Protein AF-A0AAF0LQX5-F1 (afdb_monomer_lite)

Foldseek 3Di:
DQDQLLRLLVCLVVVNVVSLVSVCVVQVVLQLLLLVQQADDSVLSVVLSVVLSVCCSVCSPLDQDPPSDDNLLSLLSSLVSSPPSQQVSLPCPSCVSCVVVLVPDDPLSNQLSNCSRHVVDHSCVSCVVVVNHRPGDDDDPDDDPDDDDDD

Radius of gyration: 15.32 Å; chains: 1; bounding box: 37×35×50 Å

Structure (mmCIF, N/CA/C/O backbone):
data_AF-A0AAF0LQX5-F1
#
_entry.id   AF-A0AAF0LQX5-F1
#
loop_
_atom_site.group_PDB
_atom_site.id
_atom_site.type_symbol
_atom_site.label_atom_id
_atom_site.label_alt_id
_atom_site.label_comp_id
_atom_site.label_asym_id
_atom_site.label_entity_id
_atom_site.label_seq_id
_atom_site.pdbx_PDB_ins_code
_atom_site.Cartn_x
_atom_site.Cartn_y
_atom_site.Cartn_z
_atom_site.occupancy
_atom_site.B_iso_or_equiv
_atom_site.auth_seq_id
_atom_site.auth_comp_id
_atom_site.auth_asym_id
_atom_site.auth_atom_id
_atom_site.pdbx_PDB_model_num
ATOM 1 N N . MET A 1 1 ? 0.389 -9.104 19.281 1.00 41.97 1 MET A N 1
ATOM 2 C CA . MET A 1 1 ? -0.850 -9.315 18.506 1.00 41.97 1 MET A CA 1
ATOM 3 C C . MET A 1 1 ? -0.749 -8.396 17.304 1.00 41.97 1 MET A C 1
ATOM 5 O O . MET A 1 1 ? -0.680 -7.194 17.506 1.00 41.97 1 MET A O 1
ATOM 9 N N . ARG A 1 2 ? -0.527 -8.938 16.103 1.00 55.66 2 ARG A N 1
ATOM 10 C CA . ARG A 1 2 ? -0.379 -8.125 14.888 1.00 55.66 2 ARG A CA 1
ATOM 11 C C . ARG A 1 2 ? -1.770 -7.585 14.565 1.00 55.66 2 ARG A C 1
ATOM 13 O O . ARG A 1 2 ? -2.671 -8.398 14.385 1.00 55.66 2 ARG A O 1
ATOM 20 N N . ASP A 1 3 ? -1.957 -6.267 14.597 1.00 65.69 3 ASP A N 1
ATOM 21 C CA . ASP A 1 3 ? -3.247 -5.678 14.234 1.00 65.69 3 ASP A CA 1
ATOM 22 C C . ASP A 1 3 ? -3.592 -6.084 12.799 1.00 65.69 3 ASP A C 1
ATOM 24 O O . ASP A 1 3 ? -2.745 -6.019 11.901 1.00 65.69 3 ASP A O 1
ATOM 28 N N . ASP A 1 4 ? -4.831 -6.526 12.609 1.00 83.56 4 ASP A N 1
ATOM 29 C CA . ASP A 1 4 ? -5.380 -6.791 11.288 1.00 83.56 4 ASP A CA 1
ATOM 30 C C . ASP A 1 4 ? -5.384 -5.489 10.471 1.00 83.56 4 ASP A C 1
ATOM 32 O O . ASP A 1 4 ? -5.597 -4.393 11.001 1.00 83.56 4 ASP A O 1
ATOM 36 N N . ASP A 1 5 ? -5.133 -5.597 9.173 1.00 89.25 5 ASP A N 1
ATOM 37 C CA . ASP A 1 5 ? -5.039 -4.455 8.262 1.00 89.25 5 ASP A CA 1
ATOM 38 C C . ASP A 1 5 ? -6.330 -3.619 8.289 1.00 89.25 5 ASP A C 1
ATOM 40 O O . ASP A 1 5 ? -6.287 -2.386 8.305 1.00 89.25 5 ASP A O 1
ATOM 44 N N . SER A 1 6 ? -7.480 -4.283 8.425 1.00 86.56 6 SER A N 1
ATOM 45 C CA . SER A 1 6 ? -8.786 -3.638 8.573 1.00 86.56 6 SER A CA 1
ATOM 46 C C . SER A 1 6 ? -8.911 -2.802 9.858 1.00 86.56 6 SER A C 1
ATOM 48 O O . SER A 1 6 ? -9.544 -1.740 9.861 1.00 86.56 6 SER A O 1
ATOM 50 N N . VAL A 1 7 ? -8.278 -3.236 10.954 1.00 90.25 7 VAL A N 1
ATOM 51 C CA . VAL A 1 7 ? -8.252 -2.510 12.234 1.00 90.25 7 VAL A CA 1
ATOM 52 C C . VAL A 1 7 ? -7.386 -1.262 12.113 1.00 90.25 7 VAL A C 1
ATOM 54 O O . VAL A 1 7 ? -7.798 -0.194 12.574 1.00 90.25 7 VAL A O 1
ATOM 57 N N . LEU A 1 8 ? -6.232 -1.365 11.447 1.00 91.88 8 LEU A N 1
ATOM 58 C CA . LEU A 1 8 ? -5.370 -0.213 11.178 1.00 91.88 8 LEU A CA 1
ATOM 59 C C . LEU A 1 8 ? -6.111 0.852 10.363 1.00 91.88 8 LEU A C 1
ATOM 61 O O . LEU A 1 8 ? -6.118 2.014 10.766 1.00 91.88 8 LEU A O 1
ATOM 65 N N . VAL A 1 9 ? -6.806 0.463 9.286 1.00 91.56 9 VAL A N 1
ATOM 66 C CA . VAL A 1 9 ? -7.601 1.397 8.464 1.00 91.56 9 VAL A CA 1
ATOM 67 C C . VAL A 1 9 ? -8.677 2.088 9.297 1.00 91.56 9 VAL A C 1
ATOM 69 O O . VAL A 1 9 ? -8.769 3.314 9.286 1.00 91.56 9 VAL A O 1
ATOM 72 N N . ARG A 1 10 ? -9.460 1.334 10.079 1.00 91.62 10 ARG A N 1
ATOM 73 C CA . ARG A 1 10 ? -10.510 1.919 10.931 1.00 91.62 10 ARG A CA 1
ATOM 74 C C . ARG A 1 10 ? -9.958 2.929 11.935 1.00 91.62 10 ARG A C 1
ATOM 76 O O . ARG A 1 10 ? -10.562 3.980 12.141 1.00 91.62 10 ARG A O 1
ATOM 83 N N . ARG A 1 11 ? -8.811 2.631 12.550 1.00 93.31 11 ARG A N 1
ATOM 84 C CA . ARG A 1 11 ? -8.142 3.551 13.479 1.00 93.31 11 ARG A CA 1
ATOM 85 C C . ARG A 1 11 ? -7.636 4.804 12.758 1.00 93.31 11 ARG A C 1
ATOM 87 O O . ARG A 1 11 ? -7.849 5.907 13.260 1.00 93.31 11 ARG A O 1
ATOM 94 N N . MET A 1 12 ? -7.078 4.673 11.553 1.00 93.38 12 MET A N 1
ATOM 95 C CA . MET A 1 12 ? -6.686 5.834 10.740 1.00 93.38 12 MET A CA 1
ATOM 96 C C . MET A 1 12 ? -7.878 6.731 10.393 1.00 93.38 12 MET A C 1
ATOM 98 O O . MET A 1 12 ? -7.777 7.945 10.541 1.00 93.38 12 MET A O 1
ATOM 102 N N . VAL A 1 13 ? -9.026 6.153 10.018 1.00 93.44 13 VAL A N 1
ATOM 103 C CA . VAL A 1 13 ? -10.266 6.913 9.753 1.00 93.44 13 VAL A CA 1
ATOM 104 C C . VAL A 1 13 ? -10.715 7.703 10.986 1.00 93.44 13 VAL A C 1
ATOM 106 O O . VAL A 1 13 ? -11.182 8.830 10.859 1.00 93.44 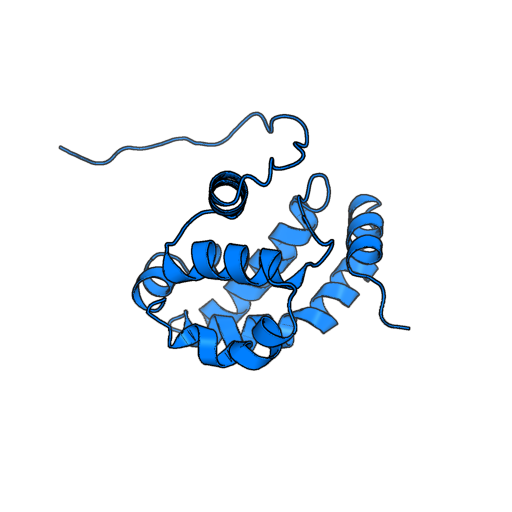13 VAL A O 1
ATOM 109 N N . SER A 1 14 ? -10.518 7.158 12.191 1.00 93.12 14 SER A N 1
ATOM 110 C CA . SER A 1 14 ? -10.811 7.870 13.445 1.00 93.12 14 SER A CA 1
ATOM 111 C C . SER A 1 14 ? -9.796 8.965 13.816 1.00 93.12 14 SER A C 1
ATOM 113 O O . SER A 1 14 ? -9.972 9.640 14.827 1.00 93.12 14 SER A O 1
ATOM 115 N N . GLY A 1 15 ? -8.738 9.158 13.020 1.00 91.81 15 GLY A N 1
ATOM 116 C CA . GLY A 1 15 ? -7.692 10.149 13.278 1.00 91.81 15 GLY A CA 1
ATOM 117 C C . GLY A 1 15 ? -6.581 9.674 14.222 1.00 91.81 15 GLY A C 1
ATOM 118 O O . GLY A 1 15 ? -5.759 10.486 14.655 1.00 91.81 15 GLY A O 1
ATOM 119 N N . ASP A 1 16 ? -6.503 8.374 14.521 1.00 94.25 16 ASP A N 1
ATOM 120 C CA . ASP A 1 16 ? -5.458 7.799 15.369 1.00 94.25 16 ASP A CA 1
ATOM 121 C C . ASP A 1 16 ? -4.109 7.728 14.633 1.00 94.25 16 ASP A C 1
ATOM 123 O O . ASP A 1 16 ? -3.834 6.821 13.843 1.00 94.25 16 ASP A O 1
ATOM 127 N N . LYS A 1 17 ? -3.226 8.681 14.940 1.00 91.38 17 LYS A N 1
ATOM 128 C CA . LYS A 1 17 ? -1.872 8.759 14.370 1.00 91.38 17 LYS A CA 1
ATOM 129 C C . LYS A 1 17 ? -0.997 7.550 14.724 1.00 91.38 17 LYS A C 1
ATOM 131 O O . LYS A 1 17 ? -0.066 7.246 13.982 1.00 91.38 17 LYS A O 1
ATOM 136 N N . THR A 1 18 ? -1.284 6.840 15.818 1.00 93.88 18 THR A N 1
ATOM 137 C CA . THR A 1 18 ? -0.502 5.655 16.214 1.00 93.88 18 THR A CA 1
ATOM 138 C C . THR A 1 18 ? -0.744 4.471 15.277 1.00 93.88 18 THR A C 1
ATOM 140 O O . THR A 1 18 ? 0.154 3.653 15.070 1.00 93.88 18 THR A O 1
ATOM 143 N N . ALA A 1 19 ? -1.911 4.416 14.625 1.00 93.50 19 ALA A N 1
ATOM 144 C CA . ALA A 1 19 ? -2.197 3.422 13.596 1.00 93.50 19 ALA A CA 1
ATOM 145 C C . ALA A 1 19 ? -1.336 3.635 12.346 1.00 93.50 19 ALA A C 1
ATOM 147 O O . ALA A 1 19 ? -0.843 2.666 11.770 1.00 93.50 19 ALA A O 1
ATOM 148 N N . LEU A 1 20 ? -1.094 4.894 11.957 1.00 91.44 20 LEU A N 1
ATOM 149 C CA . LEU A 1 20 ? -0.183 5.212 10.855 1.00 91.44 20 LEU A CA 1
ATOM 150 C C . LEU A 1 20 ? 1.261 4.839 11.193 1.00 91.44 20 LEU A C 1
ATOM 152 O O . LEU A 1 20 ? 1.929 4.252 10.350 1.00 91.44 20 LEU A O 1
ATOM 156 N N . ALA A 1 21 ? 1.719 5.110 12.418 1.00 93.31 21 ALA A N 1
ATOM 157 C CA . ALA A 1 21 ? 3.043 4.675 12.870 1.00 93.31 21 ALA A CA 1
ATOM 158 C C . ALA A 1 21 ? 3.176 3.141 12.840 1.00 93.31 21 ALA A C 1
ATOM 160 O O . ALA A 1 21 ? 4.145 2.611 12.311 1.00 93.31 21 ALA A O 1
ATOM 161 N N . THR A 1 22 ? 2.146 2.420 13.290 1.00 94.56 22 THR A N 1
ATOM 162 C CA . THR A 1 22 ? 2.131 0.948 13.245 1.00 94.56 22 THR A CA 1
ATOM 163 C C . THR A 1 22 ? 2.159 0.421 11.806 1.00 94.56 22 THR A C 1
ATOM 165 O O . THR A 1 22 ? 2.858 -0.546 11.504 1.00 94.56 22 THR A O 1
ATOM 168 N N . ALA A 1 23 ? 1.422 1.058 10.891 1.00 93.12 23 ALA A N 1
ATOM 169 C CA . ALA A 1 23 ? 1.477 0.729 9.470 1.00 93.12 23 ALA A CA 1
ATOM 170 C C . ALA A 1 23 ? 2.850 1.057 8.861 1.00 93.12 23 ALA A C 1
ATOM 172 O O . ALA A 1 23 ? 3.364 0.265 8.073 1.00 93.12 23 ALA A O 1
ATOM 173 N N . PHE A 1 24 ? 3.462 2.178 9.250 1.00 93.12 24 PHE A N 1
ATOM 174 C CA . PHE A 1 24 ? 4.812 2.552 8.839 1.00 93.12 24 PHE A CA 1
ATOM 175 C C . PHE A 1 24 ? 5.813 1.469 9.245 1.00 93.12 24 PHE A C 1
ATOM 177 O O . PHE A 1 24 ? 6.442 0.882 8.370 1.00 93.12 24 PHE A O 1
ATOM 184 N N . ASP A 1 25 ? 5.893 1.119 10.529 1.00 93.62 25 ASP A N 1
ATOM 185 C CA . ASP A 1 25 ? 6.845 0.117 11.028 1.00 93.62 25 ASP A CA 1
ATOM 186 C C . ASP A 1 25 ? 6.666 -1.243 10.340 1.00 93.62 25 ASP A C 1
ATOM 188 O O . ASP A 1 25 ? 7.628 -1.961 10.062 1.00 93.62 25 ASP A O 1
ATOM 192 N N . ARG A 1 26 ? 5.416 -1.591 10.019 1.00 93.06 26 ARG A N 1
ATOM 193 C CA . ARG A 1 26 ? 5.077 -2.856 9.369 1.00 93.06 26 ARG A CA 1
ATOM 194 C C . ARG A 1 26 ? 5.411 -2.886 7.879 1.00 93.06 26 ARG A C 1
ATOM 196 O O . ARG A 1 26 ? 5.875 -3.919 7.396 1.00 93.06 26 ARG A O 1
ATOM 203 N N . PHE A 1 27 ? 5.106 -1.823 7.138 1.00 94.19 27 PHE A N 1
ATOM 204 C CA . PHE A 1 27 ? 5.147 -1.833 5.672 1.00 94.19 27 PHE A CA 1
ATOM 205 C C . PHE A 1 27 ? 6.346 -1.083 5.087 1.00 94.19 27 PHE A C 1
ATOM 207 O O . PHE A 1 27 ? 6.738 -1.374 3.959 1.00 94.19 27 PHE A O 1
ATOM 214 N N . ALA A 1 28 ? 6.985 -0.177 5.831 1.00 93.56 28 ALA A N 1
ATOM 215 C CA . ALA A 1 28 ? 8.157 0.549 5.349 1.00 93.56 28 ALA A CA 1
ATOM 216 C C . ALA A 1 28 ? 9.287 -0.385 4.873 1.00 93.56 28 ALA A C 1
ATOM 218 O O . ALA A 1 28 ? 9.814 -0.119 3.793 1.00 93.56 28 ALA A O 1
ATOM 219 N N . PRO A 1 29 ? 9.632 -1.506 5.548 1.00 93.69 29 PRO A N 1
ATOM 220 C CA . PRO A 1 29 ? 10.693 -2.394 5.070 1.00 93.69 29 PRO A CA 1
ATOM 221 C C . PRO A 1 29 ? 10.414 -2.996 3.685 1.00 93.69 29 PRO A C 1
ATOM 223 O O . PRO A 1 29 ? 11.291 -2.991 2.823 1.00 93.69 29 PRO A O 1
ATOM 226 N N . VAL A 1 30 ? 9.192 -3.486 3.446 1.00 93.25 30 VAL A N 1
ATOM 227 C CA . VAL A 1 30 ? 8.808 -4.079 2.151 1.00 93.25 30 VAL A CA 1
ATOM 228 C C . VAL A 1 30 ? 8.670 -3.014 1.063 1.00 93.25 30 VAL A C 1
ATOM 230 O O . VAL A 1 30 ? 9.163 -3.208 -0.046 1.00 93.25 30 VAL A O 1
ATOM 233 N N . LEU A 1 31 ? 8.099 -1.850 1.390 1.00 93.69 31 LEU A N 1
ATOM 234 C CA . LEU A 1 31 ? 8.002 -0.734 0.450 1.00 93.69 31 LEU A CA 1
ATOM 235 C C . LEU A 1 31 ? 9.371 -0.168 0.089 1.00 93.69 31 LEU A C 1
ATOM 237 O O . LEU A 1 31 ? 9.578 0.181 -1.063 1.00 93.69 31 LEU A O 1
ATOM 241 N N . THR A 1 32 ? 10.312 -0.138 1.032 1.00 93.62 32 THR A N 1
ATOM 242 C CA . THR A 1 32 ? 11.690 0.304 0.793 1.00 93.62 32 THR A CA 1
ATOM 243 C C . THR A 1 32 ? 12.397 -0.645 -0.167 1.00 93.62 32 THR A C 1
ATOM 245 O O . THR A 1 32 ? 12.974 -0.183 -1.147 1.00 93.62 32 THR A O 1
ATOM 248 N N 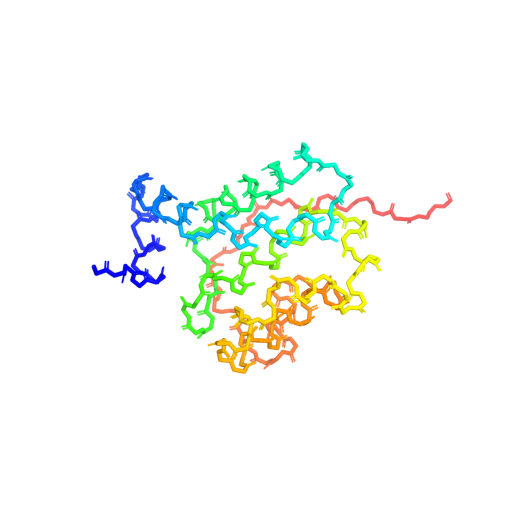. ARG A 1 33 ? 12.312 -1.968 0.059 1.00 91.44 33 ARG A N 1
ATOM 249 C CA . ARG A 1 33 ? 12.879 -2.970 -0.866 1.00 91.44 33 ARG A CA 1
ATOM 250 C C . ARG A 1 33 ? 12.323 -2.814 -2.278 1.00 91.44 33 ARG A C 1
ATOM 252 O O . ARG A 1 33 ? 13.084 -2.814 -3.239 1.00 91.44 33 ARG A O 1
ATOM 259 N N . TYR A 1 34 ? 11.005 -2.664 -2.390 1.00 90.50 34 TYR A N 1
ATOM 260 C CA . TYR A 1 34 ? 10.350 -2.495 -3.679 1.00 90.50 34 TYR A CA 1
ATOM 261 C C . TYR A 1 34 ? 10.722 -1.163 -4.347 1.00 90.50 34 TYR A C 1
ATOM 263 O O . TYR A 1 34 ? 11.100 -1.152 -5.515 1.00 90.50 34 TYR A O 1
ATOM 271 N N . ALA A 1 35 ? 10.686 -0.054 -3.604 1.00 91.31 35 ALA A N 1
ATOM 272 C CA . ALA A 1 35 ? 11.030 1.276 -4.096 1.00 91.31 35 ALA A CA 1
ATOM 273 C C . ALA A 1 35 ? 12.469 1.326 -4.630 1.00 91.31 35 ALA A C 1
ATOM 275 O O . ALA A 1 35 ? 12.684 1.847 -5.719 1.00 91.31 35 ALA A O 1
ATOM 276 N N . TRP A 1 36 ? 13.428 0.691 -3.947 1.00 90.44 36 TRP A N 1
ATOM 277 C CA . TRP A 1 36 ? 14.809 0.554 -4.432 1.00 90.44 36 TRP A CA 1
ATOM 278 C C . TRP A 1 36 ? 14.919 -0.089 -5.817 1.00 90.44 36 TRP A C 1
ATOM 280 O O . TRP A 1 36 ? 15.818 0.254 -6.580 1.00 90.44 36 TRP A O 1
ATOM 290 N N . ALA A 1 37 ? 14.019 -1.012 -6.154 1.00 85.94 37 ALA A N 1
ATOM 291 C CA . ALA A 1 37 ? 14.024 -1.676 -7.451 1.00 85.94 37 ALA A CA 1
ATOM 292 C C . ALA A 1 37 ? 13.414 -0.818 -8.572 1.00 85.94 37 ALA A C 1
ATOM 294 O O . ALA A 1 37 ? 13.635 -1.112 -9.748 1.00 85.94 37 ALA A O 1
ATOM 295 N N . VAL A 1 38 ? 12.638 0.217 -8.230 1.00 85.19 38 VAL A N 1
ATOM 296 C CA . VAL A 1 38 ? 11.876 1.018 -9.202 1.00 85.19 38 VAL A CA 1
ATOM 297 C C . VAL A 1 38 ? 12.268 2.489 -9.278 1.00 85.19 38 VAL A C 1
ATOM 299 O O . VAL A 1 38 ? 11.835 3.179 -10.203 1.00 85.19 38 VAL A O 1
ATOM 302 N N . THR A 1 39 ? 13.108 2.973 -8.365 1.00 87.94 39 THR A N 1
ATOM 303 C CA . THR A 1 39 ? 13.594 4.356 -8.349 1.00 87.94 39 THR A CA 1
ATOM 304 C C . THR A 1 39 ? 15.073 4.472 -8.735 1.00 87.94 39 THR A C 1
ATOM 306 O O . THR A 1 39 ? 15.787 3.489 -8.931 1.00 87.94 39 THR A O 1
ATOM 309 N N . ALA A 1 40 ? 15.524 5.712 -8.943 1.00 82.62 40 ALA A N 1
ATOM 310 C CA . ALA A 1 40 ? 16.873 6.032 -9.399 1.00 82.62 40 ALA A CA 1
ATOM 311 C C . ALA A 1 40 ? 17.873 6.194 -8.254 1.00 82.62 40 ALA A C 1
ATOM 313 O O . ALA A 1 40 ? 19.049 5.856 -8.399 1.00 82.62 40 ALA A O 1
ATOM 314 N N . THR A 1 41 ? 17.411 6.791 -7.157 1.00 86.69 41 THR A N 1
ATOM 315 C CA . THR A 1 41 ? 18.253 7.267 -6.064 1.00 86.69 41 THR A CA 1
ATOM 316 C C . THR A 1 41 ? 17.647 6.909 -4.714 1.00 86.69 41 THR A C 1
ATOM 318 O O . THR A 1 41 ? 16.438 6.728 -4.582 1.00 86.69 41 THR A O 1
ATOM 321 N N . SER A 1 42 ? 18.483 6.878 -3.675 1.00 86.50 42 SER A N 1
ATOM 322 C CA . SER A 1 42 ? 18.016 6.663 -2.300 1.00 86.50 42 SER A CA 1
ATOM 323 C C . SER A 1 42 ? 17.060 7.759 -1.811 1.00 86.50 42 SER A C 1
ATOM 325 O O . SER A 1 42 ? 16.206 7.475 -0.977 1.00 86.50 42 SER A O 1
ATOM 327 N N . ALA A 1 43 ? 17.185 8.994 -2.313 1.00 88.81 43 ALA A N 1
ATOM 328 C CA . ALA A 1 43 ? 16.273 10.083 -1.958 1.00 88.81 43 ALA A CA 1
ATOM 329 C C . ALA A 1 43 ? 14.862 9.831 -2.515 1.00 88.81 43 ALA A C 1
ATOM 331 O O . ALA A 1 43 ? 13.870 10.040 -1.819 1.00 88.81 43 ALA A O 1
ATOM 332 N N . ASP A 1 44 ? 14.775 9.294 -3.736 1.00 91.19 44 ASP A N 1
ATOM 333 C CA . ASP A 1 44 ? 13.499 8.907 -4.342 1.00 91.19 44 ASP A CA 1
ATOM 334 C C . ASP A 1 44 ? 12.849 7.739 -3.590 1.00 91.19 44 ASP A C 1
ATOM 336 O O . ASP A 1 44 ? 11.630 7.703 -3.453 1.00 91.19 44 ASP A O 1
ATOM 340 N N . VAL A 1 45 ? 13.649 6.789 -3.084 1.00 93.06 45 VAL A N 1
ATOM 341 C CA . VAL A 1 45 ? 13.144 5.663 -2.277 1.00 93.06 45 VAL A CA 1
ATOM 342 C C . VAL A 1 45 ? 12.390 6.172 -1.056 1.00 93.06 45 VAL A C 1
ATOM 344 O O . VAL A 1 45 ? 11.232 5.809 -0.853 1.00 93.06 45 VAL A O 1
ATOM 347 N N . GLU A 1 46 ? 13.034 7.016 -0.249 1.00 93.62 46 GLU A N 1
ATOM 348 C CA . GLU A 1 46 ? 12.424 7.555 0.966 1.00 93.62 46 GLU A CA 1
ATOM 349 C C . GLU A 1 46 ? 11.152 8.342 0.638 1.00 93.62 46 GLU A C 1
ATOM 351 O O . GLU A 1 46 ? 10.104 8.110 1.245 1.00 93.62 46 GLU A O 1
ATOM 356 N N . HIS A 1 47 ? 11.227 9.215 -0.368 1.00 94.06 47 HIS A N 1
ATOM 357 C CA . HIS A 1 47 ? 10.101 10.036 -0.791 1.00 94.06 47 HIS A CA 1
ATOM 358 C C . HIS A 1 47 ? 8.894 9.190 -1.221 1.00 94.06 47 HIS A C 1
ATOM 360 O O . HIS A 1 47 ? 7.780 9.408 -0.749 1.00 94.06 47 HIS A O 1
ATOM 366 N N . VAL A 1 48 ? 9.109 8.176 -2.063 1.00 94.00 48 VAL A N 1
ATOM 367 C CA . VAL A 1 48 ? 8.043 7.291 -2.551 1.00 94.00 48 VAL A CA 1
ATOM 368 C C . VAL A 1 48 ? 7.404 6.494 -1.409 1.00 94.00 48 VAL A C 1
ATOM 370 O O . VAL A 1 48 ? 6.178 6.346 -1.370 1.00 94.00 48 VAL A O 1
ATOM 373 N N . VAL A 1 49 ? 8.197 6.001 -0.453 1.00 95.38 49 VAL A N 1
ATOM 374 C CA . VAL A 1 49 ? 7.674 5.287 0.725 1.00 95.38 49 VAL A CA 1
ATOM 375 C C . VAL A 1 49 ? 6.813 6.220 1.582 1.00 95.38 49 VAL A C 1
ATOM 377 O O . VAL A 1 49 ? 5.700 5.848 1.968 1.00 95.38 49 VAL A O 1
ATOM 380 N N . GLN A 1 50 ? 7.289 7.441 1.837 1.00 95.19 50 GLN A N 1
ATOM 381 C CA . GLN A 1 50 ? 6.549 8.451 2.594 1.00 95.19 50 GLN A CA 1
ATOM 382 C C . GLN A 1 50 ? 5.235 8.831 1.901 1.00 95.19 50 GLN A C 1
ATOM 384 O O . GLN A 1 50 ? 4.182 8.793 2.539 1.00 95.19 50 GLN A O 1
ATOM 389 N N . GLU A 1 51 ? 5.259 9.117 0.598 1.00 95.75 51 GLU A N 1
ATOM 390 C CA . GLU A 1 51 ? 4.057 9.462 -0.171 1.00 95.75 51 GLU A CA 1
ATOM 391 C C . GLU A 1 51 ? 3.053 8.305 -0.236 1.00 95.75 51 GLU A C 1
ATOM 393 O O . GLU A 1 51 ? 1.839 8.529 -0.198 1.00 95.75 51 GLU A O 1
ATOM 398 N N . SER A 1 52 ? 3.524 7.056 -0.249 1.00 95.19 52 SER A N 1
ATOM 399 C CA . SER A 1 52 ? 2.655 5.872 -0.209 1.00 95.19 52 SER A CA 1
ATOM 400 C C . SER A 1 52 ? 1.891 5.763 1.109 1.00 95.19 52 SER A C 1
ATOM 402 O O . SER A 1 52 ? 0.674 5.567 1.117 1.00 95.19 52 SER A O 1
ATOM 404 N N . LEU A 1 53 ? 2.578 5.947 2.237 1.00 94.69 53 LEU A N 1
ATOM 405 C CA . LEU A 1 53 ? 1.958 5.907 3.565 1.00 94.69 53 LEU A CA 1
ATOM 406 C C . LEU A 1 53 ? 1.104 7.152 3.839 1.00 94.69 53 LEU A C 1
ATOM 408 O O . LEU A 1 53 ? 0.049 7.064 4.467 1.00 94.69 53 LEU A O 1
ATOM 412 N N . LEU A 1 54 ? 1.493 8.310 3.309 1.00 94.56 54 LEU A N 1
ATOM 413 C CA . LEU A 1 54 ? 0.666 9.511 3.355 1.00 94.56 54 LEU A CA 1
ATOM 414 C C . LEU A 1 54 ? -0.609 9.347 2.517 1.00 94.56 54 LEU A C 1
ATOM 416 O O . LEU A 1 54 ? -1.684 9.791 2.926 1.00 94.56 54 LEU A O 1
ATOM 420 N N . SER A 1 55 ? -0.510 8.681 1.366 1.00 94.38 55 SER A N 1
ATOM 421 C CA . SER A 1 55 ? -1.669 8.315 0.549 1.00 94.38 55 SER A CA 1
ATOM 422 C C . SER A 1 55 ? -2.591 7.374 1.316 1.00 94.38 55 SER A C 1
ATOM 424 O O . SER A 1 55 ? -3.801 7.590 1.309 1.00 94.38 55 SER A O 1
ATOM 426 N N . LEU A 1 56 ? -2.038 6.390 2.037 1.00 94.12 56 LEU A N 1
ATOM 427 C CA . LEU A 1 56 ? -2.823 5.522 2.915 1.00 94.12 56 LEU A CA 1
ATOM 428 C C . LEU A 1 56 ? -3.632 6.344 3.921 1.00 94.12 56 LEU A C 1
ATOM 430 O O . LEU A 1 56 ? -4.843 6.184 3.995 1.00 94.12 56 LEU A O 1
ATOM 434 N N . TRP A 1 57 ? -3.000 7.277 4.634 1.00 94.00 57 TRP A N 1
ATOM 435 C CA . TRP A 1 57 ? -3.697 8.140 5.591 1.00 94.00 57 TRP A CA 1
ATOM 436 C C . TRP A 1 57 ? -4.807 8.983 4.940 1.00 94.00 57 TRP A C 1
ATOM 438 O O . TRP A 1 57 ? -5.936 9.023 5.426 1.00 94.00 57 TRP A O 1
ATOM 448 N N . LYS A 1 58 ? -4.510 9.640 3.810 1.00 92.56 58 LYS A N 1
ATOM 449 C CA . LYS A 1 58 ? -5.446 10.532 3.094 1.00 92.56 58 LYS A CA 1
ATOM 450 C C . LYS A 1 58 ? -6.639 9.802 2.468 1.00 92.56 58 LYS A C 1
ATOM 452 O O . LYS A 1 58 ? -7.670 10.431 2.201 1.00 92.56 58 LYS A O 1
ATOM 457 N N . HIS A 1 59 ? -6.479 8.518 2.166 1.00 90.31 59 HIS A N 1
ATOM 458 C CA . HIS A 1 59 ? -7.470 7.692 1.477 1.00 90.31 59 HIS A CA 1
ATOM 459 C C . HIS A 1 59 ? -7.981 6.528 2.330 1.00 90.31 59 HIS A C 1
ATOM 461 O O . HIS A 1 59 ? -8.735 5.709 1.816 1.00 90.31 59 HIS A O 1
ATOM 467 N N . ALA A 1 60 ? -7.615 6.473 3.616 1.00 90.38 60 ALA A N 1
ATOM 468 C CA . ALA A 1 60 ? -8.107 5.466 4.552 1.00 90.38 60 ALA A CA 1
ATOM 469 C C . ALA A 1 60 ? -9.639 5.469 4.589 1.00 90.38 60 ALA A C 1
ATOM 471 O O . ALA A 1 60 ? -10.266 4.411 4.537 1.00 90.38 60 ALA A O 1
ATOM 472 N N . ASP A 1 61 ? -10.235 6.667 4.599 1.00 87.50 61 ASP A N 1
ATOM 473 C CA . ASP A 1 61 ? -11.666 6.835 4.382 1.00 87.50 61 ASP A CA 1
ATOM 474 C C . ASP A 1 61 ? -11.990 6.619 2.901 1.00 87.50 61 ASP A C 1
ATOM 476 O O . ASP A 1 61 ? -11.671 7.440 2.029 1.00 87.50 61 ASP A O 1
ATOM 480 N N . GLY A 1 62 ? -12.585 5.461 2.633 1.00 84.69 62 GLY A N 1
ATOM 481 C CA . GLY A 1 62 ? -12.945 5.026 1.296 1.00 84.69 62 GLY A CA 1
ATOM 482 C C . GLY A 1 62 ? -11.934 4.113 0.597 1.00 84.69 62 GLY A C 1
ATOM 483 O O . GLY A 1 62 ? -11.994 3.920 -0.619 1.00 84.69 62 GLY A O 1
ATOM 484 N N . LEU A 1 63 ? -10.999 3.532 1.340 1.00 86.38 63 LEU A N 1
ATOM 485 C CA . LEU A 1 63 ? -10.084 2.554 0.779 1.00 86.38 63 LEU A CA 1
ATOM 486 C C . LEU A 1 63 ? -10.836 1.279 0.366 1.00 86.38 63 LEU A C 1
ATOM 488 O O . LEU A 1 63 ? -11.509 0.652 1.183 1.00 86.38 63 LEU A O 1
ATOM 492 N N . TYR A 1 64 ? -10.702 0.871 -0.897 1.00 83.69 64 TYR A N 1
ATOM 493 C CA . TYR A 1 64 ? -11.269 -0.386 -1.383 1.00 83.69 64 TYR A CA 1
ATOM 494 C C . TYR A 1 64 ? -10.227 -1.507 -1.326 1.00 83.69 64 TYR A C 1
ATOM 496 O O . TYR A 1 64 ? -9.306 -1.544 -2.147 1.00 83.69 64 TYR A O 1
ATOM 504 N N . LEU A 1 65 ? -10.404 -2.423 -0.370 1.00 86.81 65 LEU A N 1
ATOM 505 C CA . LEU A 1 65 ? -9.564 -3.604 -0.161 1.00 86.81 65 LEU A CA 1
ATOM 506 C C . LEU A 1 65 ? -10.423 -4.876 -0.300 1.00 86.81 65 LEU A C 1
ATOM 508 O O . LEU A 1 65 ? -11.126 -5.223 0.649 1.00 86.81 65 LEU A O 1
ATOM 512 N N . PRO A 1 66 ? -10.394 -5.580 -1.446 1.00 82.69 66 PRO A N 1
ATOM 513 C CA . PRO A 1 66 ? -11.253 -6.746 -1.696 1.00 82.69 66 PRO A CA 1
ATOM 514 C C . PRO A 1 66 ? -11.126 -7.866 -0.659 1.00 82.69 66 PRO A C 1
ATOM 516 O O . PRO A 1 66 ? -12.113 -8.511 -0.319 1.00 82.69 66 PRO A O 1
ATOM 519 N N . THR A 1 67 ? -9.914 -8.086 -0.157 1.00 83.88 67 THR A N 1
ATOM 520 C CA . THR A 1 67 ? -9.568 -9.126 0.826 1.00 83.88 67 THR A CA 1
ATOM 521 C C . THR A 1 67 ? -9.229 -8.552 2.203 1.00 83.88 67 THR A C 1
ATOM 523 O O . THR A 1 67 ? -8.899 -9.300 3.119 1.00 83.88 67 THR A O 1
ATOM 526 N N . GLY A 1 68 ? -9.273 -7.224 2.351 1.00 86.25 68 GLY A N 1
ATOM 527 C CA . GLY A 1 68 ? -8.845 -6.517 3.557 1.00 86.25 68 GLY A CA 1
ATOM 528 C C . GLY A 1 68 ? -7.333 -6.299 3.694 1.00 86.25 68 GLY A C 1
ATOM 529 O O . GLY A 1 68 ? -6.927 -5.658 4.658 1.00 86.25 68 GLY A O 1
ATOM 530 N N . LEU A 1 69 ? -6.500 -6.767 2.756 1.00 89.75 69 LEU A N 1
ATOM 531 C CA . LEU A 1 69 ? -5.042 -6.607 2.833 1.00 89.75 69 LEU A CA 1
ATOM 532 C C . LEU A 1 69 ? -4.571 -5.240 2.321 1.00 89.75 69 LEU A C 1
ATOM 534 O O . LEU A 1 69 ? -4.928 -4.812 1.226 1.00 89.75 69 LEU A O 1
ATOM 538 N N . LEU A 1 70 ? -3.701 -4.577 3.086 1.00 92.12 70 LEU A N 1
ATOM 539 C CA . LEU A 1 70 ? -3.138 -3.264 2.751 1.00 92.12 70 LEU A CA 1
ATOM 540 C C . LEU A 1 70 ? -1.920 -3.340 1.837 1.00 92.12 70 LEU A C 1
ATOM 542 O O . LEU A 1 70 ? -1.724 -2.466 0.993 1.00 92.12 70 LEU A O 1
ATOM 546 N N . LEU A 1 71 ? -1.091 -4.371 2.011 1.00 91.75 71 LEU A N 1
ATOM 547 C CA . LEU A 1 71 ? 0.152 -4.525 1.256 1.00 91.75 71 LEU A CA 1
ATOM 548 C C . LEU A 1 71 ? -0.045 -4.465 -0.274 1.00 91.75 71 LEU A C 1
ATOM 550 O O . LEU A 1 71 ? 0.699 -3.725 -0.920 1.00 91.75 71 LEU A O 1
ATOM 554 N N . PRO A 1 72 ? -1.041 -5.160 -0.862 1.00 91.44 72 PRO A N 1
ATOM 555 C CA . PRO A 1 72 ? -1.307 -5.108 -2.299 1.00 91.44 72 PRO A CA 1
ATOM 556 C C . PRO A 1 72 ? -1.525 -3.680 -2.814 1.00 91.44 72 PRO A C 1
ATOM 558 O O . PRO A 1 72 ? -0.903 -3.237 -3.781 1.00 91.44 72 PRO A O 1
ATOM 561 N N . TRP A 1 73 ? -2.370 -2.930 -2.110 1.00 92.88 73 TRP A N 1
ATOM 562 C CA . TRP A 1 73 ? -2.686 -1.552 -2.454 1.00 92.88 73 TRP A CA 1
ATOM 563 C C . TRP A 1 73 ? -1.471 -0.632 -2.285 1.00 92.88 73 TRP A C 1
ATOM 565 O O . TRP A 1 73 ? -1.200 0.206 -3.144 1.00 92.88 73 TRP A O 1
ATOM 575 N N . LEU A 1 74 ? -0.695 -0.817 -1.213 1.00 94.19 74 LEU A N 1
ATOM 576 C CA . LEU A 1 74 ? 0.505 -0.023 -0.948 1.00 94.19 74 LEU A CA 1
ATOM 577 C C . LEU A 1 74 ? 1.580 -0.208 -2.025 1.00 94.19 74 LEU A C 1
ATOM 579 O O . LEU A 1 74 ? 2.202 0.774 -2.420 1.00 94.19 74 LEU A O 1
ATOM 583 N N . LEU A 1 75 ? 1.781 -1.427 -2.534 1.00 91.50 75 LEU A N 1
ATOM 584 C CA . LEU A 1 75 ? 2.714 -1.679 -3.638 1.00 91.50 75 LEU A CA 1
ATOM 585 C C . LEU A 1 75 ? 2.265 -0.983 -4.930 1.00 91.50 75 LEU A C 1
ATOM 587 O O . LEU A 1 75 ? 3.085 -0.366 -5.610 1.00 91.50 75 LEU A O 1
ATOM 591 N N . ALA A 1 76 ? 0.964 -1.009 -5.232 1.00 90.44 76 ALA A N 1
ATOM 592 C CA . ALA A 1 76 ? 0.402 -0.314 -6.391 1.00 90.44 76 ALA A CA 1
ATOM 593 C C . ALA A 1 76 ? 0.566 1.215 -6.294 1.00 90.44 76 ALA A C 1
ATOM 595 O O . ALA A 1 76 ? 0.938 1.874 -7.266 1.00 90.44 76 ALA A O 1
ATOM 596 N N . VAL A 1 77 ? 0.334 1.794 -5.113 1.00 92.12 77 VAL A N 1
ATOM 597 C CA . VAL A 1 77 ? 0.517 3.235 -4.883 1.00 92.12 77 VAL A CA 1
ATOM 598 C C . VAL A 1 77 ? 1.993 3.629 -4.907 1.00 92.12 77 VAL A C 1
ATOM 600 O O . VAL A 1 77 ? 2.348 4.615 -5.548 1.00 92.12 77 VAL A O 1
ATOM 603 N N . CYS A 1 78 ? 2.862 2.831 -4.289 1.00 92.19 78 CYS A N 1
ATOM 604 C CA . CYS A 1 78 ? 4.313 3.019 -4.322 1.00 92.19 78 CYS A CA 1
ATOM 605 C C . CYS A 1 78 ? 4.837 3.058 -5.756 1.00 92.19 78 CYS A C 1
ATOM 607 O O . CYS A 1 78 ? 5.547 3.983 -6.156 1.00 92.19 78 CYS A O 1
ATOM 609 N N . ARG A 1 79 ? 4.378 2.116 -6.580 1.00 87.81 79 ARG A N 1
ATOM 610 C CA . ARG A 1 79 ? 4.657 2.104 -8.010 1.00 87.81 79 ARG A CA 1
ATOM 611 C C . ARG A 1 79 ? 4.188 3.386 -8.697 1.00 87.81 79 ARG A C 1
ATOM 613 O O . ARG A 1 79 ? 4.958 3.956 -9.467 1.00 87.81 79 ARG A O 1
ATOM 620 N N . SER A 1 80 ? 2.967 3.847 -8.424 1.00 87.56 80 SER A N 1
ATOM 621 C CA . SER A 1 80 ? 2.431 5.086 -9.006 1.00 87.56 80 SER A CA 1
ATOM 622 C C . SER A 1 80 ? 3.295 6.308 -8.674 1.00 87.56 80 SER A C 1
ATOM 624 O O . SER A 1 80 ? 3.511 7.149 -9.545 1.00 87.56 80 SER A O 1
ATOM 626 N N . HIS A 1 81 ? 3.812 6.398 -7.446 1.00 89.81 81 HIS A N 1
ATOM 627 C CA . HIS A 1 81 ? 4.683 7.496 -7.008 1.00 89.81 81 HIS A CA 1
ATOM 628 C C . HIS A 1 81 ? 6.094 7.427 -7.606 1.00 89.81 81 HIS A C 1
ATOM 630 O O . HIS A 1 81 ? 6.713 8.464 -7.816 1.00 89.81 81 HIS A O 1
ATOM 636 N N . ALA A 1 82 ? 6.585 6.236 -7.966 1.00 86.75 82 ALA A N 1
ATOM 637 C CA . ALA A 1 82 ? 7.876 6.068 -8.645 1.00 86.75 82 ALA A CA 1
ATOM 638 C C . ALA A 1 82 ? 7.901 6.600 -10.101 1.00 86.75 82 ALA A C 1
ATOM 640 O O . ALA A 1 82 ? 8.965 6.672 -10.720 1.00 86.75 82 ALA A O 1
ATOM 641 N N . GLY A 1 83 ? 6.749 6.977 -10.673 1.00 80.38 83 GLY A N 1
ATOM 642 C CA . GLY A 1 83 ? 6.668 7.633 -11.984 1.00 80.38 83 GLY A CA 1
ATOM 643 C C . GLY A 1 83 ? 6.959 6.716 -13.189 1.00 80.38 83 GLY A C 1
ATOM 644 O O . GLY A 1 83 ? 6.869 5.494 -13.077 1.00 80.38 83 GLY A O 1
ATOM 645 N N . PRO A 1 84 ? 7.273 7.270 -14.377 1.00 72.12 84 PRO A N 1
ATOM 646 C CA . PRO A 1 84 ? 7.426 6.502 -15.622 1.00 72.12 84 PRO A CA 1
ATOM 647 C C . PRO A 1 84 ? 8.530 5.446 -15.564 1.00 72.12 84 PRO A C 1
ATOM 649 O O . PRO A 1 84 ? 8.355 4.343 -16.066 1.00 72.12 84 PRO A O 1
ATOM 652 N N . ARG A 1 85 ? 9.631 5.742 -14.865 1.00 70.19 85 ARG A N 1
ATOM 653 C CA . ARG A 1 85 ? 10.748 4.804 -14.724 1.00 70.19 85 ARG A CA 1
ATOM 654 C C . ARG A 1 85 ? 10.322 3.508 -14.045 1.00 70.19 85 ARG A C 1
ATOM 656 O O . ARG A 1 85 ? 10.722 2.441 -14.493 1.00 70.19 85 ARG A O 1
ATOM 663 N N . GLY A 1 86 ? 9.464 3.593 -13.028 1.00 63.41 86 GLY A N 1
ATOM 664 C CA . GLY A 1 86 ? 8.885 2.409 -12.403 1.00 63.41 86 GLY A CA 1
ATOM 665 C C . GLY A 1 86 ? 8.054 1.561 -13.375 1.00 63.41 86 GLY A C 1
ATOM 666 O O . GLY A 1 86 ? 7.883 0.371 -13.131 1.00 63.41 86 GLY A O 1
ATOM 667 N N . ALA A 1 87 ? 7.519 2.156 -14.453 1.00 62.03 87 ALA A N 1
ATOM 668 C CA . ALA A 1 87 ? 6.718 1.464 -15.472 1.00 62.03 87 ALA A CA 1
ATOM 669 C C . ALA A 1 87 ? 7.611 0.627 -16.355 1.00 62.03 87 ALA A C 1
ATOM 671 O O . ALA A 1 87 ? 7.353 -0.554 -16.555 1.00 62.03 87 ALA A O 1
ATOM 672 N N . ASP A 1 88 ? 8.692 1.251 -16.810 1.00 61.91 88 ASP A N 1
ATOM 673 C CA . ASP A 1 88 ? 9.644 0.634 -17.717 1.00 61.91 88 ASP A CA 1
ATOM 674 C C . ASP A 1 88 ? 10.378 -0.532 -17.047 1.00 61.91 88 ASP A C 1
ATOM 676 O O . ASP A 1 88 ? 10.641 -1.546 -17.690 1.00 61.91 88 ASP A O 1
ATOM 680 N N . VAL A 1 89 ? 10.658 -0.446 -15.739 1.00 57.62 89 VAL A N 1
ATOM 681 C CA . VAL A 1 89 ? 11.240 -1.582 -15.006 1.00 57.62 89 VAL A CA 1
ATOM 682 C C . VAL A 1 89 ? 10.231 -2.668 -14.637 1.00 57.62 89 VAL A C 1
ATOM 684 O O . VAL A 1 89 ? 10.653 -3.734 -14.203 1.00 57.62 89 VAL A O 1
ATOM 687 N N . ALA A 1 90 ? 8.922 -2.483 -14.823 1.00 58.69 90 ALA A N 1
ATOM 688 C CA . ALA A 1 90 ? 7.919 -3.463 -14.399 1.00 58.69 90 ALA A CA 1
ATOM 689 C C . ALA A 1 90 ? 7.853 -4.761 -15.235 1.00 58.69 90 ALA A C 1
ATOM 691 O O . ALA A 1 90 ? 6.908 -5.538 -15.108 1.00 58.69 90 ALA A O 1
ATOM 692 N N . GLY A 1 91 ? 8.887 -5.063 -16.023 1.00 54.41 91 GLY A N 1
ATOM 693 C CA . GLY A 1 91 ? 9.078 -6.328 -16.738 1.00 54.41 91 GLY A CA 1
ATOM 694 C C . GLY A 1 91 ? 9.433 -7.533 -15.851 1.00 54.41 91 GLY A C 1
ATOM 695 O O . GLY A 1 91 ? 10.249 -8.356 -16.250 1.00 54.41 91 GLY A O 1
ATOM 696 N N . GLY A 1 92 ? 8.877 -7.648 -14.638 1.00 56.75 92 GLY A N 1
ATOM 697 C CA . GLY A 1 92 ? 9.086 -8.799 -13.740 1.00 56.75 92 GLY A CA 1
ATOM 698 C C . GLY A 1 92 ? 10.264 -8.680 -12.761 1.00 56.75 92 GLY A C 1
ATOM 699 O O . GLY A 1 92 ? 10.187 -9.191 -11.646 1.00 56.75 92 GLY A O 1
ATOM 700 N N . GLU A 1 93 ? 11.325 -7.953 -13.118 1.00 60.25 93 GLU A N 1
ATOM 701 C CA . GLU A 1 93 ? 12.540 -7.814 -12.296 1.00 60.25 93 GLU A CA 1
ATOM 702 C C . GLU A 1 93 ? 12.274 -7.206 -10.895 1.00 60.25 93 GLU A C 1
ATOM 704 O O . GLU A 1 93 ? 12.744 -7.781 -9.914 1.00 60.25 93 GLU A O 1
ATOM 709 N N . PRO A 1 94 ? 11.494 -6.121 -10.719 1.00 64.81 94 PRO A N 1
ATOM 710 C CA . PRO A 1 94 ? 11.205 -5.544 -9.401 1.00 64.81 94 PRO A CA 1
ATOM 711 C C . PRO A 1 94 ? 10.300 -6.407 -8.518 1.00 64.81 94 PRO A C 1
ATOM 713 O O . PRO A 1 94 ? 10.419 -6.366 -7.294 1.00 64.81 94 PRO A O 1
ATOM 716 N N . LEU A 1 95 ? 9.421 -7.217 -9.123 1.00 67.25 95 LEU A N 1
ATOM 717 C CA . LEU A 1 95 ? 8.550 -8.140 -8.390 1.00 67.25 95 LEU A CA 1
ATOM 718 C C . LEU A 1 95 ? 9.377 -9.140 -7.577 1.00 67.25 95 LEU A C 1
ATOM 720 O O . LEU A 1 95 ? 8.946 -9.516 -6.492 1.00 67.25 95 LEU A O 1
ATOM 724 N N . ARG A 1 96 ? 10.589 -9.503 -8.034 1.00 77.06 96 ARG A N 1
ATOM 725 C CA . ARG A 1 96 ? 11.490 -10.426 -7.320 1.00 77.06 96 ARG A CA 1
ATOM 726 C C . ARG A 1 96 ? 11.799 -10.011 -5.886 1.00 77.06 96 ARG A C 1
ATOM 728 O O . ARG A 1 96 ? 11.945 -10.860 -5.019 1.00 77.06 96 ARG A O 1
ATOM 735 N N . TRP A 1 97 ? 11.855 -8.709 -5.619 1.00 79.00 97 TRP A N 1
ATOM 736 C CA . TRP A 1 97 ? 12.190 -8.167 -4.298 1.00 79.00 97 TRP A CA 1
ATOM 737 C C . TRP A 1 97 ? 11.054 -8.284 -3.281 1.00 79.00 97 TRP A C 1
ATOM 739 O O . TRP A 1 97 ? 11.271 -8.108 -2.080 1.00 79.00 97 TRP A O 1
ATOM 749 N N . VAL A 1 98 ? 9.849 -8.563 -3.775 1.00 83.88 98 VAL A N 1
ATOM 750 C CA . VAL 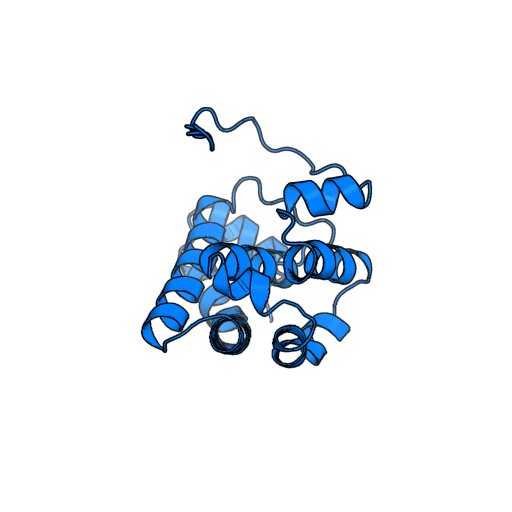A 1 98 ? 8.629 -8.761 -2.991 1.00 83.88 98 VAL A CA 1
ATOM 751 C C . VAL A 1 98 ? 7.950 -10.085 -3.346 1.00 83.88 98 VAL A C 1
ATOM 753 O O . VAL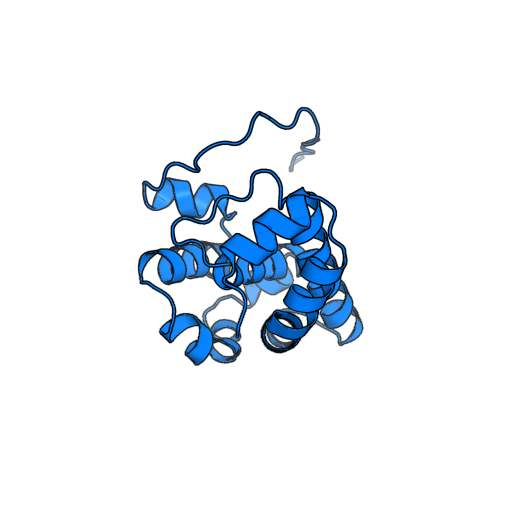 A 1 98 ? 6.788 -10.281 -3.018 1.00 83.88 98 VAL A O 1
ATOM 756 N N . GLN A 1 99 ? 8.645 -11.008 -4.020 1.00 81.94 99 GLN A N 1
ATOM 757 C CA . GLN A 1 99 ? 8.050 -12.254 -4.512 1.00 81.94 99 GLN A CA 1
ATOM 758 C C . GLN A 1 99 ? 7.484 -13.099 -3.374 1.00 81.94 99 GLN A C 1
ATOM 760 O O . GLN A 1 99 ? 6.349 -13.552 -3.479 1.00 81.94 99 GLN A O 1
ATOM 765 N N . ASP A 1 100 ? 8.224 -13.242 -2.274 1.00 85.00 100 ASP A N 1
ATOM 766 C CA . ASP A 1 100 ? 7.765 -13.984 -1.095 1.00 85.00 100 ASP A CA 1
ATOM 767 C C . ASP A 1 100 ? 6.536 -13.323 -0.456 1.00 85.00 100 ASP A C 1
ATOM 769 O O . ASP A 1 100 ? 5.566 -13.994 -0.099 1.00 85.00 100 ASP A O 1
ATOM 773 N N . ASP A 1 101 ? 6.548 -11.989 -0.377 1.00 87.62 101 ASP A N 1
ATOM 774 C CA . ASP A 1 101 ? 5.431 -11.205 0.143 1.00 87.62 101 ASP A CA 1
ATOM 775 C C . ASP A 1 101 ? 4.176 -11.367 -0.744 1.00 87.62 101 ASP A C 1
ATOM 777 O O . ASP A 1 101 ? 3.069 -11.511 -0.228 1.00 87.62 101 ASP A O 1
ATOM 781 N N . LEU A 1 102 ? 4.339 -11.394 -2.074 1.00 82.69 102 LEU A N 1
ATOM 782 C CA . LEU A 1 102 ? 3.257 -11.581 -3.051 1.00 82.69 102 LEU A CA 1
ATOM 783 C C . LEU A 1 102 ? 2.773 -13.031 -3.161 1.00 82.69 102 LEU A C 1
ATOM 785 O O . LEU A 1 102 ? 1.600 -13.276 -3.458 1.00 82.69 102 LEU A O 1
ATOM 789 N N . ALA A 1 103 ? 3.654 -14.002 -2.937 1.00 85.00 103 ALA A N 1
ATOM 790 C CA . ALA A 1 103 ? 3.307 -15.417 -2.922 1.00 85.00 103 ALA A CA 1
ATOM 791 C C . ALA A 1 103 ? 2.363 -15.734 -1.755 1.00 85.00 103 ALA A C 1
ATOM 793 O O . ALA A 1 103 ? 1.439 -16.529 -1.918 1.00 85.00 103 ALA A O 1
ATOM 794 N N . ALA A 1 104 ? 2.537 -15.051 -0.620 1.00 87.00 104 ALA A N 1
ATOM 795 C CA . ALA A 1 104 ? 1.668 -15.171 0.547 1.00 87.00 104 ALA A CA 1
ATOM 796 C C . ALA A 1 104 ? 0.290 -14.496 0.384 1.00 87.00 104 ALA A C 1
ATOM 798 O O . ALA A 1 104 ? -0.584 -14.691 1.231 1.00 87.00 104 ALA A O 1
ATOM 799 N N . LEU A 1 105 ? 0.079 -13.701 -0.673 1.00 86.38 105 LEU A N 1
ATOM 800 C CA . LEU A 1 105 ? -1.203 -13.045 -0.921 1.00 86.38 105 LEU A CA 1
ATOM 801 C C . LEU A 1 105 ? -2.248 -14.011 -1.503 1.00 86.38 105 LEU A C 1
ATOM 803 O O . LEU A 1 105 ? -1.895 -14.893 -2.293 1.00 86.38 105 LEU A O 1
ATOM 807 N N 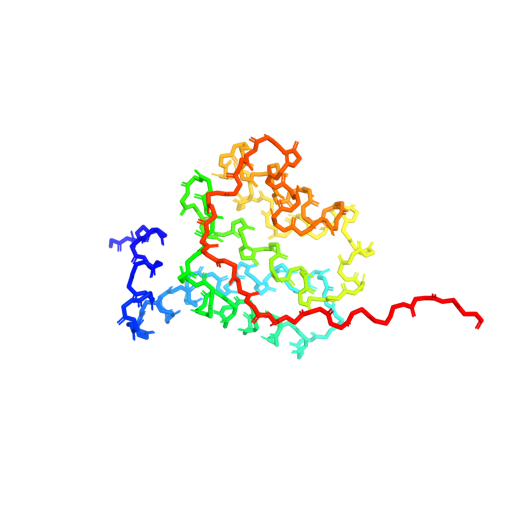. PRO A 1 106 ? -3.543 -13.791 -1.207 1.00 88.50 106 PRO A N 1
ATOM 808 C CA . PRO A 1 106 ? -4.641 -14.394 -1.953 1.00 88.50 106 PRO A CA 1
ATOM 809 C C . PRO A 1 106 ? -4.527 -14.109 -3.455 1.00 88.50 106 PRO A C 1
ATOM 811 O O . PRO A 1 106 ? -4.076 -13.034 -3.861 1.00 88.50 106 PRO A O 1
ATOM 814 N N . ASP A 1 107 ? -5.009 -15.033 -4.290 1.00 86.94 107 ASP A N 1
ATOM 815 C CA . ASP A 1 107 ? -4.912 -14.914 -5.753 1.00 86.94 107 ASP A CA 1
ATOM 816 C C . ASP A 1 107 ? -5.538 -13.616 -6.289 1.00 86.94 107 ASP A C 1
ATOM 818 O O . ASP A 1 107 ? -4.983 -12.987 -7.191 1.00 86.94 107 ASP A O 1
ATOM 822 N N . THR A 1 108 ? -6.649 -13.173 -5.689 1.00 88.31 108 THR A N 1
ATOM 823 C CA . THR A 1 108 ? -7.315 -11.903 -6.013 1.00 88.31 108 THR A CA 1
ATOM 824 C C . THR A 1 108 ? -6.365 -10.712 -5.888 1.00 88.31 108 THR A C 1
ATOM 826 O O . THR A 1 108 ? -6.260 -9.899 -6.805 1.00 88.31 108 THR A O 1
ATOM 829 N N . ASP A 1 109 ? -5.636 -10.621 -4.776 1.00 88.25 109 ASP A N 1
ATOM 830 C CA . ASP A 1 109 ? -4.714 -9.515 -4.523 1.00 88.25 109 ASP A CA 1
ATOM 831 C C . ASP A 1 109 ? -3.458 -9.616 -5.367 1.00 88.25 109 ASP A C 1
ATOM 833 O O . ASP A 1 109 ? -2.987 -8.606 -5.889 1.00 88.25 109 ASP A O 1
ATOM 837 N N . ARG A 1 110 ? -2.934 -10.834 -5.543 1.00 88.69 110 ARG A N 1
ATOM 838 C CA . ARG A 1 110 ? -1.783 -11.067 -6.416 1.00 88.69 110 ARG A CA 1
ATOM 839 C C . ARG A 1 110 ? -2.084 -10.568 -7.824 1.00 88.69 110 ARG A C 1
ATOM 841 O O . ARG A 1 110 ? -1.268 -9.857 -8.404 1.00 88.69 110 ARG A O 1
ATOM 848 N N . ARG A 1 111 ? -3.279 -10.869 -8.340 1.00 88.31 111 ARG A N 1
ATOM 849 C CA . ARG A 1 111 ? -3.690 -10.440 -9.676 1.00 88.31 111 ARG A CA 1
ATOM 850 C C . ARG A 1 111 ? -3.900 -8.929 -9.775 1.00 88.31 111 ARG A C 1
ATOM 852 O O . ARG A 1 111 ? -3.517 -8.338 -10.780 1.00 88.31 111 ARG A O 1
ATOM 859 N N . LEU A 1 112 ? -4.455 -8.285 -8.745 1.00 89.62 112 LEU A N 1
ATOM 860 C CA . LEU A 1 112 ? -4.561 -6.819 -8.695 1.00 89.62 112 LEU A CA 1
ATOM 861 C C . LEU A 1 112 ? -3.193 -6.153 -8.763 1.00 89.62 112 LEU A C 1
ATOM 863 O O . LEU A 1 112 ? -2.986 -5.217 -9.534 1.00 89.62 112 LEU A O 1
ATOM 867 N N . VAL A 1 113 ? -2.265 -6.653 -7.953 1.00 87.38 113 VAL A N 1
ATOM 868 C CA . VAL A 1 113 ? -0.902 -6.140 -7.867 1.00 87.38 113 VAL A CA 1
ATOM 869 C C . VAL A 1 113 ? -0.166 -6.353 -9.180 1.00 87.38 113 VAL A C 1
ATOM 871 O O . VAL A 1 113 ? 0.472 -5.426 -9.658 1.00 87.38 113 VAL A O 1
ATOM 874 N N . GLU A 1 114 ? -0.310 -7.515 -9.810 1.00 85.31 114 GLU A N 1
ATOM 875 C CA . GLU A 1 114 ? 0.263 -7.798 -11.126 1.00 85.31 114 GLU A CA 1
ATOM 876 C C . GLU A 1 114 ? -0.238 -6.812 -12.194 1.00 85.31 114 GLU A C 1
ATOM 878 O O . GLU A 1 114 ? 0.580 -6.193 -12.868 1.00 85.31 114 GLU A O 1
ATOM 883 N N . LEU A 1 115 ? -1.553 -6.570 -12.283 1.00 86.62 115 LEU A N 1
ATOM 884 C CA . LEU A 1 115 ? -2.127 -5.581 -13.210 1.00 86.62 115 LEU A CA 1
ATOM 885 C C . LEU A 1 115 ? -1.619 -4.153 -12.933 1.00 86.62 115 LEU A C 1
ATOM 887 O O . LEU A 1 115 ? -1.405 -3.367 -13.856 1.00 86.62 115 LEU A O 1
ATOM 891 N N . CYS A 1 116 ? -1.432 -3.786 -11.664 1.00 87.19 116 CYS A N 1
ATOM 892 C CA . CYS A 1 116 ? -0.933 -2.454 -11.316 1.00 87.19 116 CYS A CA 1
ATOM 893 C C . CYS A 1 116 ? 0.557 -2.300 -11.626 1.00 87.19 116 CYS A C 1
ATOM 895 O O . CYS A 1 116 ? 0.991 -1.277 -12.155 1.00 87.19 116 CYS A O 1
ATOM 897 N N . LEU A 1 117 ? 1.342 -3.311 -11.266 1.00 81.12 117 LEU A N 1
ATOM 898 C CA . LEU A 1 117 ? 2.786 -3.293 -11.403 1.00 81.12 117 LEU A CA 1
ATOM 899 C C . LEU A 1 117 ? 3.177 -3.434 -12.870 1.00 81.12 117 LEU A C 1
ATOM 901 O O . LEU A 1 117 ? 3.828 -2.531 -13.380 1.00 81.12 117 LEU A O 1
ATOM 905 N N . VAL A 1 118 ? 2.743 -4.510 -13.531 1.00 79.19 118 VAL A N 1
ATOM 906 C CA . VAL A 1 118 ? 3.164 -4.908 -14.885 1.00 79.19 118 VAL A CA 1
ATOM 907 C C . VAL A 1 118 ? 2.430 -4.111 -15.957 1.00 79.19 118 VAL A C 1
ATOM 909 O O . VAL A 1 118 ? 3.064 -3.520 -16.826 1.00 79.19 118 VAL A O 1
ATOM 912 N N . ASP A 1 119 ? 1.100 -4.028 -15.868 1.00 79.19 119 ASP A N 1
ATOM 913 C CA . ASP A 1 119 ? 0.291 -3.359 -16.898 1.00 79.19 119 ASP A CA 1
ATOM 914 C C . ASP A 1 119 ? 0.123 -1.852 -16.638 1.00 79.19 119 ASP A C 1
ATOM 916 O O . ASP A 1 119 ? -0.587 -1.162 -17.379 1.00 79.19 119 ASP A O 1
ATOM 920 N N . GLY A 1 120 ? 0.726 -1.328 -15.565 1.00 78.94 120 GLY A N 1
ATOM 921 C CA . GLY A 1 120 ? 0.656 0.086 -15.192 1.00 78.94 120 GLY A CA 1
ATOM 922 C C . GLY A 1 120 ? -0.764 0.587 -14.914 1.00 78.94 120 GLY A C 1
ATOM 923 O O . GLY A 1 120 ? -1.020 1.787 -15.022 1.00 78.94 120 GLY A O 1
ATOM 924 N N . ARG A 1 121 ? -1.707 -0.314 -14.611 1.00 83.50 121 ARG A N 1
ATOM 925 C CA . ARG A 1 121 ? -3.094 0.053 -14.307 1.00 83.50 121 ARG A CA 1
ATOM 926 C C . ARG A 1 121 ? -3.177 0.735 -12.951 1.00 83.50 121 ARG A C 1
ATOM 928 O O . ARG A 1 121 ? -2.429 0.432 -12.025 1.00 83.50 121 ARG A O 1
ATOM 935 N N . THR A 1 122 ? -4.141 1.633 -12.798 1.00 87.50 122 THR A N 1
ATOM 936 C CA . THR A 1 122 ? -4.496 2.112 -11.460 1.00 87.50 122 THR A CA 1
ATOM 937 C C . THR A 1 122 ? -5.189 1.000 -10.672 1.00 87.50 122 THR A C 1
ATOM 939 O O . THR A 1 122 ? -5.828 0.120 -11.249 1.00 87.50 122 THR A O 1
ATOM 942 N N . TRP A 1 123 ? -5.143 1.071 -9.339 1.00 87.25 123 TRP A N 1
ATOM 943 C CA . TRP A 1 123 ? -5.831 0.105 -8.471 1.00 87.25 123 TRP A CA 1
ATOM 944 C C . TRP A 1 123 ? -7.322 -0.054 -8.813 1.00 87.25 123 TRP A C 1
ATOM 946 O O . TRP A 1 123 ? -7.856 -1.161 -8.837 1.00 87.25 123 TRP A O 1
ATOM 956 N N . ALA A 1 124 ? -7.994 1.059 -9.127 1.00 85.69 124 ALA A N 1
ATOM 957 C CA . ALA A 1 124 ? -9.404 1.059 -9.500 1.00 85.69 124 ALA A CA 1
ATOM 958 C C . ALA A 1 124 ? -9.658 0.365 -10.849 1.00 85.69 124 ALA A C 1
ATOM 960 O O . ALA A 1 124 ? -10.624 -0.384 -10.973 1.00 85.69 124 ALA A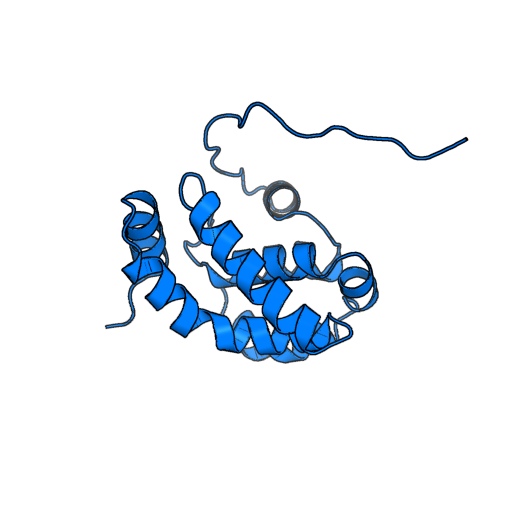 O 1
ATOM 961 N N . GLU A 1 125 ? -8.798 0.586 -11.845 1.00 86.31 125 GLU A N 1
ATOM 962 C CA . GLU A 1 125 ? -8.889 -0.089 -13.147 1.00 86.31 125 GLU A CA 1
ATOM 963 C C . GLU A 1 125 ? -8.582 -1.583 -13.022 1.00 86.31 125 GLU A C 1
ATOM 965 O O . GLU A 1 125 ? -9.305 -2.398 -13.589 1.00 86.31 125 GLU A O 1
ATOM 970 N N . ALA A 1 126 ? -7.564 -1.957 -12.240 1.00 89.19 126 ALA A N 1
ATOM 971 C CA . ALA A 1 126 ? -7.235 -3.353 -11.966 1.00 89.19 126 ALA A CA 1
ATOM 972 C C . ALA A 1 126 ? -8.417 -4.090 -11.316 1.00 89.19 126 ALA A C 1
ATOM 974 O O . ALA A 1 126 ? -8.794 -5.169 -11.767 1.00 89.19 126 ALA A O 1
ATOM 975 N N . ALA A 1 127 ? -9.064 -3.478 -10.318 1.00 88.00 127 ALA A N 1
ATOM 976 C CA . ALA A 1 127 ? -10.273 -4.026 -9.706 1.00 88.00 127 ALA A CA 1
ATOM 977 C C . ALA A 1 127 ? -11.400 -4.217 -10.729 1.00 88.00 127 ALA A C 1
ATOM 979 O O . ALA A 1 127 ? -11.961 -5.309 -10.834 1.00 88.00 127 ALA A O 1
ATOM 980 N N . GLN A 1 128 ? -11.678 -3.195 -11.544 1.00 88.00 128 GLN A N 1
ATOM 981 C CA . GLN A 1 128 ? -12.705 -3.277 -12.584 1.00 88.00 128 GLN A CA 1
ATOM 982 C C . GLN A 1 128 ? -12.428 -4.390 -13.603 1.00 88.00 128 GLN A C 1
ATOM 984 O O . GLN A 1 128 ? -13.355 -5.110 -13.970 1.00 88.00 128 GLN A O 1
ATOM 989 N N . LEU A 1 129 ? -11.172 -4.567 -14.028 1.00 87.88 129 LEU A N 1
ATOM 990 C CA . LEU A 1 129 ? -10.769 -5.621 -14.967 1.00 87.88 129 LEU A CA 1
ATOM 991 C C . LEU A 1 129 ? -10.971 -7.030 -14.402 1.00 87.88 129 LEU A C 1
ATOM 993 O O . LEU A 1 129 ? -11.289 -7.948 -15.153 1.00 87.88 129 LEU A O 1
ATOM 997 N N . LEU A 1 130 ? -10.839 -7.200 -13.086 1.00 88.00 130 LEU A N 1
ATOM 998 C CA . LEU A 1 130 ? -11.114 -8.469 -12.407 1.00 88.00 130 LEU A CA 1
ATOM 999 C C . LEU A 1 130 ? -12.597 -8.674 -12.074 1.00 88.00 130 LEU A C 1
ATOM 1001 O O . LEU A 1 130 ? -12.946 -9.627 -11.383 1.00 88.00 130 LEU A O 1
ATOM 1005 N N . GLY A 1 131 ? -13.482 -7.780 -12.529 1.00 86.06 131 GLY A N 1
ATOM 1006 C CA . GLY A 1 131 ? -14.904 -7.812 -12.181 1.00 86.06 131 GLY A CA 1
ATOM 1007 C C . GLY A 1 131 ? -15.176 -7.481 -10.710 1.00 86.06 131 GLY A C 1
ATOM 1008 O O . GLY A 1 131 ? -16.316 -7.573 -10.252 1.00 86.06 131 GLY A O 1
ATOM 1009 N N . LEU A 1 132 ? -14.149 -7.058 -9.970 1.00 83.50 132 LEU A N 1
ATOM 1010 C CA . LEU A 1 132 ? -14.266 -6.569 -8.610 1.00 83.50 132 LEU A CA 1
ATOM 1011 C C . LEU A 1 132 ? -14.806 -5.149 -8.710 1.00 83.50 132 LEU A C 1
ATOM 1013 O O . LEU A 1 132 ? -14.101 -4.203 -9.060 1.00 83.50 132 LEU A O 1
ATOM 1017 N N . ARG A 1 133 ? -16.104 -4.991 -8.455 1.00 65.38 133 ARG A N 1
ATOM 1018 C CA . ARG A 1 133 ? -16.693 -3.661 -8.306 1.00 65.38 133 ARG A CA 1
ATOM 1019 C C . ARG A 1 133 ? -15.942 -2.977 -7.161 1.00 65.38 133 ARG A C 1
ATOM 1021 O O . ARG A 1 133 ? -16.063 -3.470 -6.038 1.00 65.38 133 ARG A O 1
ATOM 1028 N N . PRO A 1 134 ? -15.212 -1.868 -7.392 1.00 59.72 134 PRO A N 1
ATOM 1029 C CA . PRO A 1 134 ? -14.739 -1.070 -6.279 1.00 59.72 134 PRO A CA 1
ATOM 1030 C C . PRO A 1 134 ? -15.986 -0.656 -5.505 1.00 59.72 134 PRO A C 1
ATOM 1032 O O . PRO A 1 134 ? -16.833 0.063 -6.036 1.00 59.72 134 PRO A O 1
ATOM 1035 N N . GLY A 1 135 ? -16.162 -1.206 -4.304 1.00 48.84 135 GLY A N 1
ATOM 1036 C CA . GLY A 1 135 ? -17.194 -0.761 -3.381 1.00 48.84 135 GLY A CA 1
ATOM 1037 C C . GLY A 1 135 ? -16.939 0.720 -3.160 1.00 48.84 135 GLY A C 1
ATOM 1038 O O . GLY A 1 135 ? -15.946 1.087 -2.539 1.00 48.84 135 GLY A O 1
ATOM 1039 N N . GLY A 1 136 ? -17.736 1.558 -3.815 1.00 40.38 136 GLY A N 1
ATOM 1040 C CA . GLY A 1 136 ? -17.442 2.974 -3.945 1.00 40.38 136 GLY A CA 1
ATOM 1041 C C . GLY A 1 136 ? -17.617 3.708 -2.616 1.00 40.38 136 GLY A C 1
ATOM 1042 O O . GLY A 1 136 ? -18.663 3.566 -1.985 1.00 40.38 136 GLY A O 1
ATOM 1043 N N . PRO A 1 137 ? -16.667 4.564 -2.227 1.00 42.16 137 PRO A N 1
ATOM 1044 C CA . PRO A 1 137 ? -16.920 5.741 -1.408 1.00 42.16 137 PRO A CA 1
ATOM 1045 C C . PRO A 1 137 ? -17.290 6.919 -2.323 1.00 42.16 137 PRO A C 1
ATOM 1047 O O . PRO A 1 137 ? -16.854 6.988 -3.474 1.00 42.16 137 PRO A O 1
ATOM 1050 N N . ALA A 1 138 ? -18.122 7.833 -1.815 1.00 35.09 138 ALA A N 1
ATOM 1051 C CA . ALA A 1 138 ? -18.727 8.955 -2.541 1.00 35.09 138 ALA A CA 1
ATOM 1052 C C . ALA A 1 138 ? -17.741 9.741 -3.442 1.00 35.09 138 ALA A C 1
ATOM 1054 O O . ALA A 1 138 ? -16.559 9.872 -3.108 1.00 35.09 138 ALA A O 1
ATOM 1055 N N . PRO A 1 139 ? -18.209 10.310 -4.574 1.00 30.06 139 PRO A N 1
ATOM 1056 C CA . PRO A 1 139 ? -17.339 10.965 -5.544 1.00 30.06 139 PRO A CA 1
ATOM 1057 C C . PRO A 1 139 ? -16.546 12.107 -4.899 1.00 30.06 139 PRO A C 1
ATOM 1059 O O . PRO A 1 139 ? -17.118 13.086 -4.415 1.00 30.06 139 PRO A O 1
ATOM 1062 N N . ARG A 1 140 ? -15.211 12.024 -4.957 1.00 35.47 140 ARG A N 1
ATOM 1063 C CA . ARG A 1 140 ? -14.345 13.174 -4.684 1.00 35.47 140 ARG A CA 1
ATOM 1064 C C . ARG A 1 140 ? -14.463 14.158 -5.844 1.00 35.47 140 ARG A C 1
ATOM 1066 O O . ARG A 1 140 ? -13.928 13.952 -6.932 1.00 35.47 140 ARG A O 1
ATOM 1073 N N . ARG A 1 141 ? -15.202 15.239 -5.600 1.00 35.84 141 ARG A N 1
ATOM 1074 C CA . ARG A 1 141 ? -15.261 16.418 -6.464 1.00 35.84 141 ARG A CA 1
ATOM 1075 C C . ARG A 1 141 ? -13.870 17.064 -6.484 1.00 35.84 141 ARG A C 1
ATOM 1077 O O . ARG A 1 141 ? -13.406 17.544 -5.458 1.00 35.84 141 ARG A O 1
ATOM 1084 N N . GLY A 1 142 ? -13.241 17.085 -7.658 1.00 40.72 142 GLY A N 1
ATOM 1085 C CA . GLY A 1 142 ? -12.047 17.884 -7.942 1.00 40.72 142 GLY A CA 1
ATOM 1086 C C . GLY A 1 142 ? -10.726 17.119 -7.863 1.00 40.72 142 GLY A C 1
ATOM 1087 O O . GLY A 1 142 ? -10.113 17.028 -6.810 1.00 40.72 142 GLY A O 1
ATOM 1088 N N . SER A 1 143 ? -10.254 16.618 -9.004 1.00 34.88 143 SER A N 1
ATOM 1089 C CA . SER A 1 143 ? -9.048 17.143 -9.666 1.00 34.88 143 SER A CA 1
ATOM 1090 C C . SER A 1 143 ? -8.579 16.148 -10.730 1.00 34.88 143 SER A C 1
ATOM 1092 O O . SER A 1 143 ? -7.844 15.204 -10.458 1.00 34.88 143 SER A O 1
ATOM 1094 N N . ARG A 1 144 ? -9.020 16.368 -11.968 1.00 34.38 144 ARG A N 1
ATOM 1095 C CA . ARG A 1 144 ? -8.264 15.988 -13.163 1.00 34.38 144 ARG A CA 1
ATOM 1096 C C . ARG A 1 144 ? -8.383 17.147 -14.139 1.00 34.38 144 ARG A C 1
ATOM 1098 O O . ARG A 1 144 ? -9.290 17.201 -14.959 1.00 34.38 144 ARG A O 1
ATOM 1105 N N . ALA A 1 145 ? -7.467 18.099 -13.995 1.00 30.91 145 ALA A N 1
ATOM 1106 C CA . ALA A 1 145 ? -7.025 18.882 -15.132 1.00 30.91 145 ALA A CA 1
ATOM 1107 C C . ALA A 1 145 ? -6.151 17.950 -15.980 1.00 30.91 145 ALA A C 1
ATOM 1109 O O . ALA A 1 145 ? -4.958 17.789 -15.741 1.00 30.91 145 ALA A O 1
ATOM 1110 N N . THR A 1 146 ? -6.783 17.271 -16.929 1.00 36.38 146 THR A N 1
ATOM 1111 C CA . THR A 1 146 ? -6.112 16.779 -18.127 1.00 36.38 146 THR A CA 1
ATOM 1112 C C . THR A 1 146 ? -5.606 17.984 -18.916 1.00 36.38 146 THR A C 1
ATOM 1114 O O . THR A 1 146 ? -6.393 18.830 -19.329 1.00 36.38 146 THR A O 1
ATOM 1117 N N . LYS A 1 147 ? -4.295 18.061 -19.128 1.00 30.88 147 LYS A N 1
ATOM 1118 C CA . LYS A 1 147 ? -3.719 18.595 -20.368 1.00 30.88 147 LYS A CA 1
ATOM 1119 C C . LYS A 1 147 ? -2.927 17.432 -20.951 1.00 30.88 147 LYS A C 1
ATOM 1121 O O . LYS A 1 147 ? -1.925 17.035 -20.373 1.00 30.88 147 LYS A O 1
ATOM 1126 N N . GLU A 1 148 ? -3.589 16.589 -21.734 1.00 33.84 148 GLU A N 1
ATOM 1127 C CA . GLU A 1 148 ? -3.686 16.685 -23.198 1.00 33.84 148 GLU A CA 1
ATOM 1128 C C . GLU A 1 148 ? -2.321 16.762 -23.888 1.00 33.84 148 GLU A C 1
ATOM 1130 O O . GLU A 1 148 ? -1.565 17.725 -23.775 1.00 33.84 148 GLU A O 1
ATOM 1135 N N . VAL A 1 149 ? -2.065 15.664 -24.590 1.00 38.25 149 VAL A N 1
ATOM 1136 C CA . VAL A 1 149 ? -1.043 15.407 -25.595 1.00 38.25 149 VAL A CA 1
ATOM 1137 C C . VAL A 1 149 ? -1.466 16.062 -26.923 1.00 38.25 149 VAL A C 1
ATOM 1139 O O . VAL A 1 149 ? -2.654 16.138 -27.212 1.00 38.25 149 VAL A O 1
ATOM 1142 N N . GLN A 1 150 ? -0.465 16.421 -27.740 1.00 35.72 150 GLN A N 1
ATOM 1143 C CA . GLN A 1 150 ? -0.495 16.696 -29.193 1.00 35.72 150 GLN A CA 1
ATOM 1144 C C . GLN A 1 150 ? -1.026 18.052 -29.702 1.00 35.72 150 GLN A C 1
ATOM 1146 O O . GLN A 1 150 ? -2.219 18.239 -29.930 1.00 35.72 150 GLN A O 1
ATOM 1151 N N . ARG A 1 151 ? -0.083 18.913 -30.116 1.00 33.72 151 ARG A N 1
ATOM 1152 C CA . ARG A 1 151 ? 0.075 19.294 -31.531 1.00 33.72 151 ARG A CA 1
ATOM 1153 C C . ARG A 1 151 ? 1.495 19.759 -31.830 1.00 33.72 151 ARG A C 1
ATOM 1155 O O . ARG A 1 151 ? 2.101 20.364 -30.921 1.00 33.72 151 ARG A O 1
#

Sequence (151 aa):
MRDDDSVLVRRMVSGDKTALATAFDRFAPVLTRYAWAVTATSADVEHVVQESLLSLWKHADGLYLPTGLLLPWLLAVCRSHAGPRGADVAGGEPLRWVQDDLAALPDTDRRLVELCLVDGRTWAEAAQLLGLRPGGPAPRRGSRATKEVQR

Secondary structure (DSSP, 8-state):
-PPPHHHHHHHHHTT-HHHHHHHHHHHHHHHHHHHHHH-SSHHHHHHHHHHHHHHHHHHSTT---TTS-HHHHHHHHHHHHTHHHHHHT-SSTGGGGGHHHHHTS-HHHHHHHHHHHTS---HHHHHHHTT--------------------

pLDDT: mean 80.03, std 18.49, range [30.06, 95.75]